Protein AF-A0A350T5N0-F1 (afdb_monomer)

Mean predicted aligned error: 9.57 Å

Foldseek 3Di:
DDPPVVVVVVVCVVVVPDDDDDDPVPDDPDPDFQKAWWKKQAPPRDIDIDIDTFQEEDELCVVCVVVVGHSVRIDTDDQVVVCVVVVDHQVPDRHYNPDDTHHYD

Nearest PDB structures (foldseek):
  5kyn-assembly1_A  TM=3.124E-01  e=7.961E-01  Homo sapiens
  6gl7-assembly1_B  TM=3.327E-01  e=2.028E+00  Homo sapiens
  7aoi-assembly1_XH  TM=3.988E-01  e=9.419E+00  Trypanosoma brucei

Solvent-accessible surface area (backbone atoms only — not comparable to full-at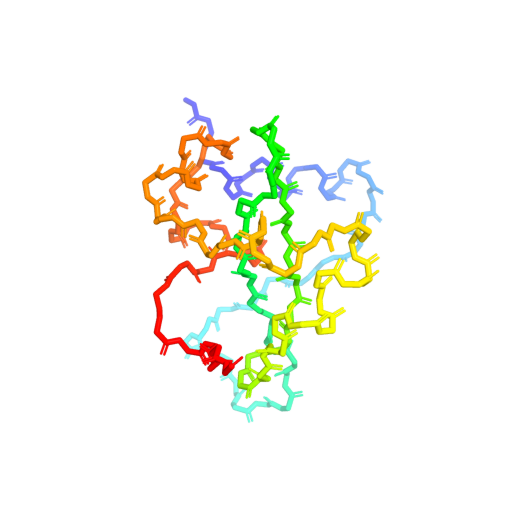om values): 6530 Å² total; per-residue (Å²): 132,82,57,73,67,60,54,51,54,48,50,32,58,75,68,67,52,89,81,81,93,76,57,79,94,74,52,73,96,57,94,69,85,49,63,32,20,49,50,28,38,33,67,92,88,38,76,46,76,48,81,42,52,68,70,44,69,49,53,51,65,60,48,17,57,75,75,71,48,56,47,93,36,50,44,79,48,52,62,66,58,48,24,64,78,66,75,46,60,48,89,73,38,86,58,24,53,66,85,92,61,65,50,76,96

Structure (mmCIF, N/CA/C/O backbone):
data_AF-A0A350T5N0-F1
#
_entry.id   AF-A0A350T5N0-F1
#
loop_
_atom_site.group_PDB
_atom_site.id
_atom_site.type_symbol
_atom_site.label_atom_id
_atom_site.label_alt_id
_atom_site.label_comp_id
_atom_site.label_asym_id
_atom_site.label_entity_id
_atom_site.label_seq_id
_atom_site.pdbx_PDB_ins_code
_atom_site.Cartn_x
_atom_site.Cartn_y
_atom_site.Cartn_z
_atom_site.occupancy
_atom_site.B_iso_or_equiv
_atom_site.auth_seq_id
_atom_site.auth_comp_id
_atom_site.auth_asym_id
_atom_site.auth_atom_id
_atom_site.pdbx_PDB_model_num
ATOM 1 N N . MET A 1 1 ? 7.295 23.544 12.641 1.00 51.75 1 MET A N 1
ATOM 2 C CA . MET A 1 1 ? 6.501 22.704 11.716 1.00 51.75 1 MET A CA 1
ATOM 3 C C . MET A 1 1 ? 5.866 21.609 12.563 1.00 51.75 1 MET A C 1
ATOM 5 O O . MET A 1 1 ? 6.602 21.007 13.333 1.00 51.75 1 MET A O 1
ATOM 9 N N . LEU A 1 2 ? 4.542 21.416 12.529 1.00 47.16 2 LEU A N 1
ATOM 10 C CA . LEU A 1 2 ? 3.910 20.342 13.312 1.00 47.16 2 LEU A CA 1
ATOM 11 C C . LEU A 1 2 ? 4.338 18.972 12.750 1.00 47.16 2 LEU A C 1
ATOM 13 O O . LEU A 1 2 ? 4.376 18.829 11.520 1.00 47.16 2 LEU A O 1
ATOM 17 N N . PRO A 1 3 ? 4.644 17.981 13.603 1.00 61.25 3 PRO A N 1
ATOM 18 C CA . PRO A 1 3 ? 4.866 16.605 13.176 1.00 61.25 3 PRO A CA 1
ATOM 19 C C . PRO A 1 3 ? 3.740 16.091 12.263 1.00 61.25 3 PRO A C 1
ATOM 21 O O . PRO A 1 3 ? 2.584 16.499 12.372 1.00 61.25 3 PRO A O 1
ATOM 24 N N . ALA A 1 4 ? 4.061 15.192 11.327 1.00 60.22 4 ALA A N 1
ATOM 25 C CA . ALA A 1 4 ? 3.083 14.676 10.362 1.00 60.22 4 ALA A CA 1
ATOM 26 C C . ALA A 1 4 ? 1.876 13.985 11.030 1.00 60.22 4 ALA A C 1
ATOM 28 O O . ALA A 1 4 ? 0.752 14.139 10.554 1.00 60.22 4 ALA A O 1
ATOM 29 N N . HIS A 1 5 ? 2.089 13.305 12.162 1.00 62.28 5 HIS A N 1
ATOM 30 C CA . HIS A 1 5 ? 1.018 12.660 12.924 1.00 62.28 5 HIS A CA 1
ATOM 31 C C . HIS A 1 5 ? 0.008 13.674 13.486 1.00 62.28 5 HIS A C 1
ATOM 33 O O . HIS A 1 5 ? -1.195 13.460 13.360 1.00 62.28 5 HIS A O 1
ATOM 39 N N . ASP A 1 6 ? 0.464 14.824 13.988 1.00 68.88 6 ASP A N 1
ATOM 40 C CA . ASP A 1 6 ? -0.420 15.873 14.516 1.00 68.88 6 ASP A CA 1
ATOM 41 C C . ASP A 1 6 ? -1.317 16.487 13.434 1.00 68.88 6 ASP A C 1
ATOM 43 O O . ASP A 1 6 ? -2.457 16.874 13.703 1.00 68.88 6 ASP A O 1
ATOM 47 N N . ARG A 1 7 ? -0.830 16.544 12.186 1.00 68.44 7 ARG A N 1
ATOM 48 C CA . ARG A 1 7 ? -1.616 17.030 11.041 1.00 68.44 7 ARG A CA 1
ATOM 49 C C . ARG A 1 7 ? -2.754 16.077 10.682 1.00 68.44 7 ARG A C 1
ATOM 51 O O . ARG A 1 7 ? -3.875 16.537 10.486 1.00 68.44 7 ARG A O 1
ATOM 58 N N . ILE A 1 8 ? -2.487 14.770 10.645 1.00 75.06 8 ILE A N 1
ATOM 59 C CA . ILE A 1 8 ? -3.508 13.757 10.334 1.00 75.06 8 ILE A CA 1
ATOM 60 C C . ILE A 1 8 ? -4.592 13.750 11.415 1.00 75.06 8 ILE A C 1
ATOM 62 O O . ILE A 1 8 ? -5.775 13.785 11.093 1.00 75.06 8 ILE A O 1
ATOM 66 N N . LEU A 1 9 ? -4.209 13.770 12.697 1.00 79.62 9 LEU A N 1
ATOM 67 C CA . LEU A 1 9 ? -5.182 13.780 13.794 1.00 79.62 9 LEU A CA 1
ATOM 68 C C . LEU A 1 9 ? -6.053 15.034 13.773 1.00 79.62 9 LEU A C 1
ATOM 70 O O . LEU A 1 9 ? -7.269 14.932 13.926 1.00 79.62 9 LEU A O 1
ATOM 74 N N . ARG A 1 10 ? -5.462 16.206 13.507 1.00 7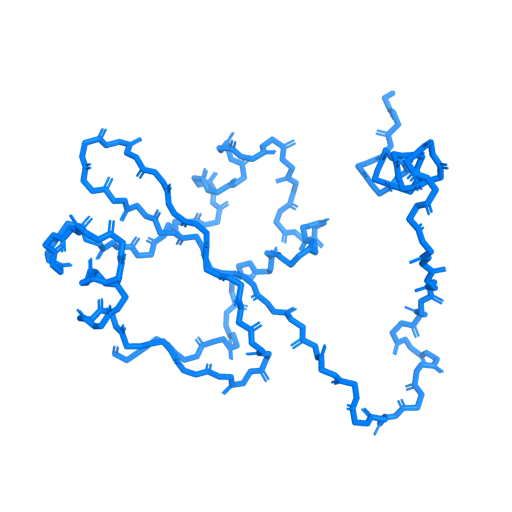7.62 10 ARG A N 1
ATOM 75 C CA . ARG A 1 10 ? -6.229 17.442 13.327 1.00 77.62 10 ARG A CA 1
ATOM 76 C C . ARG A 1 10 ? -7.229 17.319 12.176 1.00 77.62 10 ARG A C 1
ATOM 78 O O . ARG A 1 10 ? -8.390 17.665 12.361 1.00 77.62 10 ARG A O 1
ATOM 85 N N . GLN A 1 11 ? -6.811 16.786 11.032 1.00 78.44 11 GLN A N 1
ATOM 86 C CA . GLN A 1 11 ? -7.693 16.622 9.879 1.00 78.44 11 GLN A CA 1
ATOM 87 C C . GLN A 1 11 ? -8.851 15.653 10.168 1.00 78.44 11 GLN A C 1
ATOM 89 O O . GLN A 1 11 ? -9.987 15.933 9.795 1.00 78.44 11 GLN A O 1
ATOM 94 N N . LEU A 1 12 ? -8.597 14.547 10.877 1.00 82.44 12 LEU A N 1
ATOM 95 C CA . LEU A 1 12 ? -9.654 13.618 11.293 1.00 82.44 12 LEU A CA 1
ATOM 96 C C . LEU A 1 12 ? -10.660 14.292 12.237 1.00 82.44 12 LEU A C 1
ATOM 98 O O . LEU A 1 12 ? -11.863 14.088 12.085 1.00 82.44 12 LEU A O 1
ATOM 102 N N . LEU A 1 13 ? -10.188 15.130 13.166 1.00 86.81 13 LEU A N 1
ATOM 103 C CA . LEU A 1 13 ? -11.057 15.913 14.050 1.00 86.81 13 LEU A CA 1
ATOM 104 C C . LEU A 1 13 ? -11.902 16.929 13.268 1.00 86.81 13 LEU A C 1
ATOM 106 O O . LEU A 1 13 ? -13.116 16.985 13.458 1.00 86.81 13 LEU A O 1
ATOM 110 N N . GLU A 1 14 ? -11.282 17.697 12.369 1.00 88.81 14 GLU A N 1
ATOM 111 C CA . GLU A 1 14 ? -11.960 18.687 11.519 1.00 88.81 14 GLU A CA 1
ATOM 112 C C . GLU A 1 14 ? -13.033 18.036 10.635 1.00 88.81 14 GLU A C 1
ATOM 114 O O . GLU A 1 14 ? -14.144 18.553 10.512 1.00 88.81 14 GLU A O 1
ATOM 119 N N . GLN A 1 15 ? -12.732 16.862 10.077 1.00 87.94 15 GLN A N 1
ATOM 120 C CA . GLN A 1 15 ? -13.648 16.084 9.241 1.00 87.94 15 GLN A CA 1
ATOM 121 C C . GLN A 1 15 ? -14.639 15.228 10.045 1.00 87.94 15 GLN A C 1
ATOM 123 O O . GLN A 1 15 ? -15.478 14.550 9.454 1.00 87.94 15 GLN A O 1
ATOM 128 N N . ARG A 1 16 ? -14.569 15.259 11.385 1.00 92.25 16 ARG A N 1
ATOM 129 C CA . ARG A 1 16 ? -15.397 14.451 12.298 1.00 92.25 16 ARG A CA 1
ATOM 130 C C . ARG A 1 16 ? -15.326 12.946 12.011 1.00 92.25 16 ARG A C 1
ATOM 132 O O . ARG A 1 16 ? -16.307 12.226 12.192 1.00 92.25 16 ARG A O 1
ATOM 139 N N . VAL A 1 17 ? -14.164 12.464 11.581 1.00 85.94 17 VAL A N 1
ATOM 140 C CA . VAL A 1 17 ? -13.910 11.038 11.376 1.00 85.94 17 VAL A CA 1
ATOM 141 C C . VAL A 1 17 ? -13.561 10.412 12.730 1.00 85.94 17 VAL A C 1
ATOM 143 O O . VAL A 1 17 ? -12.574 10.819 13.347 1.00 85.94 17 VAL A O 1
ATOM 146 N N . PRO A 1 18 ? -14.338 9.434 13.228 1.00 85.94 18 PRO A N 1
ATOM 147 C CA . PRO A 1 18 ? -14.043 8.797 14.504 1.00 85.94 18 PRO A CA 1
ATOM 148 C C . PRO A 1 18 ? -12.752 7.978 14.406 1.00 85.94 18 PRO A C 1
ATOM 150 O O . PRO A 1 18 ? -12.584 7.170 13.493 1.00 85.94 18 PRO A O 1
ATOM 153 N N . TYR A 1 19 ? -11.852 8.152 15.372 1.00 84.12 19 TYR A N 1
ATOM 154 C CA . TYR A 1 19 ? -10.606 7.393 15.452 1.00 84.12 19 TYR A CA 1
ATOM 155 C C . TYR A 1 19 ? -10.284 6.990 16.892 1.00 84.12 19 TYR A C 1
ATOM 157 O O . TYR A 1 19 ? -10.727 7.614 17.856 1.00 84.12 19 TYR A O 1
ATOM 165 N N . ARG A 1 20 ? -9.480 5.932 17.035 1.00 82.62 20 ARG A N 1
ATOM 166 C CA . ARG A 1 20 ? -8.907 5.493 18.309 1.00 82.62 20 ARG A CA 1
ATOM 167 C C . ARG A 1 20 ? -7.411 5.291 18.131 1.00 82.62 20 ARG A C 1
ATOM 169 O O . ARG A 1 20 ? -6.995 4.540 17.255 1.00 82.62 20 ARG A O 1
ATOM 176 N N . LEU A 1 21 ? -6.617 5.932 18.985 1.00 81.62 21 LEU A N 1
ATOM 177 C CA . LEU A 1 21 ? -5.180 5.687 19.057 1.00 81.62 21 LEU A CA 1
ATOM 178 C C . LEU A 1 21 ? -4.914 4.438 19.897 1.00 81.62 21 LEU A C 1
ATOM 180 O O . LEU A 1 21 ? -5.493 4.261 20.970 1.00 81.62 21 LEU A O 1
ATOM 184 N N . ILE A 1 22 ? -4.054 3.563 19.386 1.00 74.81 22 ILE A N 1
ATOM 185 C CA . ILE A 1 22 ? -3.661 2.319 20.045 1.00 74.81 22 ILE A CA 1
ATOM 186 C C . ILE A 1 22 ? -2.137 2.302 20.105 1.00 74.81 22 ILE A C 1
ATOM 188 O O . ILE A 1 22 ? -1.476 2.329 19.069 1.00 74.81 22 ILE A O 1
ATOM 192 N N . HIS A 1 23 ? -1.579 2.259 21.314 1.00 68.50 23 HIS A N 1
ATOM 193 C CA . HIS A 1 23 ? -0.140 2.097 21.498 1.00 68.50 23 HIS A CA 1
ATOM 194 C C . HIS A 1 23 ? 0.245 0.646 21.231 1.00 68.50 23 HIS A C 1
ATOM 196 O O . HIS A 1 23 ? -0.293 -0.267 21.857 1.00 68.50 23 HIS A O 1
ATOM 202 N N . ARG A 1 24 ? 1.184 0.444 20.302 1.00 63.78 24 ARG A N 1
ATOM 203 C CA . ARG A 1 24 ? 1.611 -0.882 19.839 1.00 63.78 24 ARG A CA 1
ATOM 204 C C . ARG A 1 24 ? 2.094 -1.781 20.981 1.00 63.78 24 ARG A C 1
ATOM 206 O O . ARG A 1 24 ? 1.782 -2.965 20.974 1.00 63.78 24 ARG A O 1
ATOM 213 N N . ASP A 1 25 ? 2.762 -1.202 21.976 1.00 63.53 25 ASP A N 1
ATOM 214 C CA . ASP A 1 25 ? 3.329 -1.930 23.123 1.00 63.53 25 ASP A CA 1
ATOM 215 C C . ASP A 1 25 ? 2.283 -2.313 24.181 1.00 63.53 25 ASP A C 1
ATOM 217 O O . ASP A 1 25 ? 2.542 -3.137 25.053 1.00 63.53 25 ASP A O 1
ATOM 221 N N . LEU A 1 26 ? 1.086 -1.724 24.102 1.00 54.28 26 LEU A N 1
ATOM 222 C CA . LEU A 1 26 ? -0.019 -1.939 25.041 1.00 54.28 26 LEU A CA 1
ATOM 223 C C . LEU A 1 26 ? -1.212 -2.641 24.383 1.00 54.28 26 LEU A C 1
ATOM 225 O O . LEU A 1 26 ? -2.221 -2.900 25.041 1.00 54.28 26 LEU A O 1
ATOM 229 N N . ALA A 1 27 ? -1.126 -2.935 23.084 1.00 56.69 27 ALA A N 1
ATOM 230 C CA . ALA A 1 27 ? -2.169 -3.650 22.378 1.00 56.69 27 ALA A CA 1
ATOM 231 C C . ALA A 1 27 ? -2.084 -5.138 22.756 1.00 56.69 27 ALA A C 1
ATOM 233 O O . ALA A 1 27 ? -1.090 -5.788 22.415 1.00 56.69 27 ALA A O 1
ATOM 234 N N . PRO A 1 28 ? -3.103 -5.733 23.410 1.00 50.69 28 PRO A N 1
ATOM 235 C CA . PRO A 1 28 ? -3.209 -7.188 23.418 1.00 50.69 28 PRO A CA 1
ATOM 236 C C . PRO A 1 28 ? -3.153 -7.667 21.962 1.00 50.69 28 PRO A C 1
ATOM 238 O O . PRO A 1 28 ? -3.691 -6.964 21.099 1.00 50.69 28 PRO A O 1
ATOM 241 N N . GLN A 1 29 ? -2.511 -8.820 21.698 1.00 55.84 29 GLN A N 1
ATOM 242 C CA . GLN A 1 29 ? -2.389 -9.497 20.386 1.00 55.84 29 GLN A CA 1
ATOM 243 C C . GLN A 1 29 ? -3.764 -9.903 19.823 1.00 55.84 29 GLN A C 1
ATOM 245 O O . GLN A 1 29 ? -4.082 -11.059 19.556 1.00 55.84 29 GLN A O 1
ATOM 250 N N . THR A 1 30 ? -4.644 -8.929 19.724 1.00 53.25 30 THR A N 1
ATOM 251 C CA . THR A 1 30 ? -5.999 -9.036 19.251 1.00 53.25 30 THR A CA 1
ATOM 252 C C . THR A 1 30 ? -5.943 -9.208 17.745 1.00 53.25 30 THR A C 1
ATOM 254 O O . THR A 1 30 ? -4.982 -8.809 17.088 1.00 53.25 30 THR A O 1
ATOM 257 N N . ARG A 1 31 ? -7.003 -9.814 17.206 1.00 57.69 31 ARG A N 1
ATOM 258 C CA . ARG A 1 31 ? -7.288 -10.045 15.780 1.00 57.69 31 ARG A CA 1
ATOM 259 C C . ARG A 1 31 ? -7.427 -8.740 14.969 1.00 57.69 31 ARG A C 1
ATOM 261 O O . ARG A 1 31 ? -8.291 -8.635 14.104 1.00 57.69 31 ARG A O 1
ATOM 268 N N . GLN A 1 32 ? -6.657 -7.709 15.299 1.00 62.38 32 GLN A N 1
ATOM 269 C CA . GLN A 1 32 ? -6.654 -6.440 14.604 1.00 62.38 32 GLN A CA 1
ATOM 270 C C . GLN A 1 32 ? -6.029 -6.626 13.228 1.00 62.38 32 GLN A C 1
ATOM 272 O O . GLN A 1 32 ? -4.939 -7.177 13.071 1.00 62.38 32 GLN A O 1
ATOM 277 N N . LEU A 1 33 ? -6.777 -6.175 12.228 1.00 68.94 33 LEU A N 1
ATOM 278 C CA . LEU A 1 33 ? -6.350 -6.107 10.844 1.00 68.94 33 LEU A CA 1
ATOM 279 C C . LEU A 1 33 ? -5.352 -4.960 10.718 1.00 68.94 33 LEU A C 1
ATOM 281 O O . LEU A 1 33 ? -5.731 -3.802 10.560 1.00 68.94 33 LEU A O 1
ATOM 285 N N . TRP A 1 34 ? -4.073 -5.293 10.826 1.00 76.69 34 TRP A N 1
ATOM 286 C CA . TRP A 1 34 ? -2.997 -4.363 10.519 1.00 76.69 34 TRP A CA 1
ATOM 287 C C . TRP A 1 34 ? -2.955 -4.154 9.012 1.00 76.69 34 TRP A C 1
ATOM 289 O O . TRP A 1 34 ? -2.946 -5.126 8.259 1.00 76.69 34 TRP A O 1
ATOM 299 N N . LEU A 1 35 ? -2.941 -2.900 8.576 1.00 78.25 35 LEU A N 1
ATOM 300 C CA . LEU A 1 35 ? -2.758 -2.550 7.174 1.00 78.25 35 LEU A CA 1
ATOM 301 C C . LEU A 1 35 ? -1.300 -2.162 6.933 1.00 78.25 35 LEU A C 1
ATOM 303 O O . LEU A 1 35 ? -0.661 -1.545 7.784 1.00 78.25 35 LEU A O 1
ATOM 307 N N . THR A 1 36 ? -0.791 -2.513 5.762 1.00 75.12 36 THR A N 1
ATOM 308 C CA . THR A 1 36 ? 0.457 -1.988 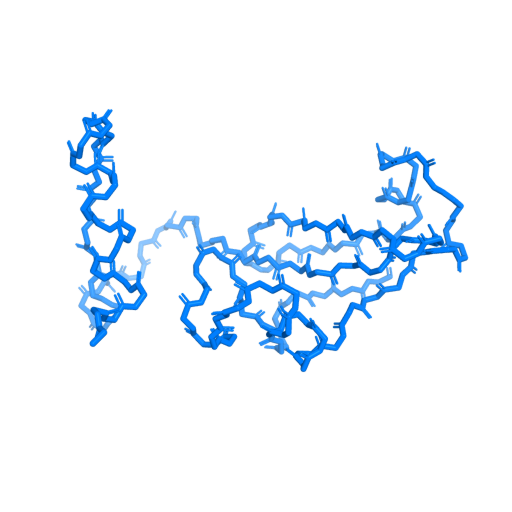5.212 1.00 75.12 36 THR A CA 1
ATOM 309 C C . THR A 1 36 ? 0.194 -1.490 3.800 1.00 75.12 36 THR A C 1
ATOM 311 O O . THR A 1 36 ? -0.803 -1.866 3.187 1.00 75.12 36 THR A O 1
ATOM 314 N N . THR A 1 37 ? 1.079 -0.653 3.277 1.00 78.62 37 THR A N 1
ATOM 315 C CA . THR A 1 37 ? 0.958 -0.163 1.906 1.00 78.62 37 THR A CA 1
ATOM 316 C C . THR A 1 37 ? 2.261 -0.303 1.185 1.00 78.62 37 THR A C 1
ATOM 318 O O . THR A 1 37 ? 3.330 -0.073 1.748 1.00 78.62 37 THR A O 1
ATOM 321 N N . VAL A 1 38 ? 2.133 -0.639 -0.087 1.00 80.50 38 VAL A N 1
ATOM 322 C CA . VAL A 1 38 ? 3.242 -0.741 -1.016 1.00 80.50 38 VAL A CA 1
ATOM 323 C C . VAL A 1 38 ? 3.035 0.301 -2.105 1.00 80.50 38 VAL A C 1
ATOM 325 O O . VAL A 1 38 ? 1.942 0.419 -2.664 1.00 80.50 38 VAL A O 1
ATOM 328 N N . ALA A 1 39 ? 4.078 1.080 -2.369 1.00 84.88 39 ALA A N 1
ATOM 329 C CA . ALA A 1 39 ? 4.104 2.032 -3.464 1.00 84.88 39 ALA A CA 1
ATOM 330 C C . ALA A 1 39 ? 4.658 1.360 -4.723 1.00 84.88 39 ALA A C 1
ATOM 332 O O . ALA A 1 39 ? 5.627 0.603 -4.657 1.00 84.88 39 ALA A O 1
ATOM 333 N N . PHE A 1 40 ? 4.045 1.660 -5.862 1.00 87.19 40 PHE A N 1
ATOM 334 C CA . PHE A 1 40 ? 4.438 1.168 -7.170 1.00 87.19 40 PHE A CA 1
ATOM 335 C C . PHE A 1 40 ? 4.604 2.331 -8.137 1.00 87.19 40 PHE A C 1
ATOM 337 O O . PHE A 1 40 ? 3.748 3.218 -8.212 1.00 87.19 40 PHE A O 1
ATOM 344 N N . HIS A 1 41 ? 5.673 2.273 -8.921 1.00 87.94 41 HIS A N 1
ATOM 345 C CA . HIS A 1 41 ? 5.764 3.012 -10.165 1.00 87.94 41 HIS A CA 1
ATOM 346 C C . HIS A 1 41 ? 4.864 2.343 -11.191 1.00 87.94 41 HIS A C 1
ATOM 348 O O . HIS A 1 41 ? 4.877 1.125 -11.364 1.00 87.94 41 HIS A O 1
ATOM 354 N N . THR A 1 42 ? 4.091 3.168 -11.874 1.00 86.81 42 THR A N 1
ATOM 355 C CA . THR A 1 42 ? 3.311 2.803 -13.051 1.00 86.81 42 THR A CA 1
ATOM 356 C C . THR A 1 42 ? 3.849 3.645 -14.201 1.00 86.81 42 THR A C 1
ATOM 358 O O . THR A 1 42 ? 4.037 4.850 -14.032 1.00 86.81 42 THR A O 1
ATOM 361 N N . GLY A 1 43 ? 4.185 3.029 -15.336 1.00 77.38 43 GLY A N 1
ATOM 362 C CA . GLY A 1 43 ? 4.843 3.702 -16.464 1.00 77.38 43 GLY A CA 1
ATOM 363 C C . GLY A 1 43 ? 4.290 5.102 -16.790 1.00 77.38 43 GLY A C 1
ATOM 364 O O . GLY A 1 43 ? 3.118 5.393 -16.569 1.00 77.38 43 GLY A O 1
ATOM 365 N N . ARG A 1 44 ? 5.139 5.973 -17.359 1.00 72.94 44 ARG A N 1
ATOM 366 C CA . ARG A 1 4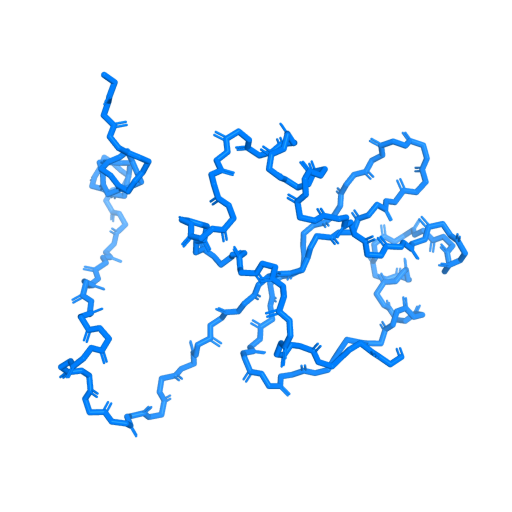4 ? 4.886 7.422 -17.577 1.00 72.94 44 ARG A CA 1
ATOM 367 C C . ARG A 1 44 ? 4.953 8.294 -16.313 1.00 72.94 44 ARG A C 1
ATOM 369 O O . ARG A 1 44 ? 4.325 9.347 -16.262 1.00 72.94 44 ARG A O 1
ATOM 376 N N . GLY A 1 45 ? 5.742 7.883 -15.318 1.00 72.38 45 GLY A N 1
ATOM 377 C CA . GLY A 1 45 ? 5.986 8.676 -14.105 1.00 72.38 45 GLY A CA 1
ATOM 378 C C . GLY A 1 45 ? 4.774 8.770 -13.175 1.00 72.38 45 GLY A C 1
ATOM 379 O O . GLY A 1 45 ? 4.714 9.663 -12.334 1.00 72.38 45 GLY A O 1
ATOM 380 N N . GLN A 1 46 ? 3.799 7.875 -13.345 1.00 83.56 46 GLN A N 1
ATOM 381 C CA . GLN A 1 46 ? 2.632 7.779 -12.482 1.00 83.56 46 GLN A CA 1
ATOM 382 C C . GLN A 1 46 ? 2.913 6.836 -11.316 1.00 83.56 46 GLN A C 1
ATOM 384 O O . GLN A 1 46 ? 3.784 5.969 -11.380 1.00 83.56 46 GLN A O 1
ATOM 389 N N . TRP A 1 47 ? 2.129 6.987 -10.257 1.00 85.25 47 TRP A N 1
ATOM 390 C CA . TRP A 1 47 ? 2.304 6.254 -9.016 1.00 85.25 47 TRP A CA 1
ATOM 391 C C . TRP A 1 47 ? 1.003 5.605 -8.582 1.00 85.25 47 TRP A C 1
ATOM 393 O O . TRP A 1 47 ? -0.070 6.192 -8.717 1.00 85.25 47 TRP A O 1
ATOM 403 N N . THR A 1 48 ? 1.114 4.412 -8.007 1.00 86.69 48 THR A N 1
ATOM 404 C CA . THR A 1 48 ? 0.001 3.714 -7.366 1.00 86.69 48 THR A CA 1
ATOM 405 C C . THR A 1 48 ? 0.389 3.295 -5.957 1.00 86.69 48 THR A C 1
ATOM 407 O O . THR A 1 48 ? 1.488 2.801 -5.721 1.00 86.69 48 THR A O 1
ATOM 410 N N . LEU A 1 49 ? -0.537 3.465 -5.015 1.00 86.44 49 LEU A N 1
ATOM 411 C CA . LEU A 1 49 ? -0.418 2.957 -3.653 1.00 86.44 49 LEU A CA 1
ATOM 412 C C . LEU A 1 49 ? -1.411 1.812 -3.463 1.00 86.44 49 LEU A C 1
ATOM 414 O O . LEU A 1 49 ? -2.608 1.988 -3.688 1.00 86.44 49 LEU A O 1
ATOM 418 N N . ALA A 1 50 ? -0.925 0.653 -3.029 1.00 85.88 50 ALA A N 1
ATOM 419 C CA . ALA A 1 50 ? -1.764 -0.493 -2.701 1.00 85.88 50 ALA A CA 1
ATOM 420 C C . ALA A 1 50 ? -1.802 -0.691 -1.186 1.00 85.88 50 ALA A C 1
ATOM 422 O O . ALA A 1 50 ? -0.786 -1.056 -0.597 1.00 85.88 50 ALA A O 1
ATOM 423 N N . VAL A 1 51 ? -2.966 -0.474 -0.569 1.00 85.06 51 VAL A N 1
ATOM 424 C CA . VAL A 1 51 ? -3.204 -0.763 0.852 1.00 85.06 51 VAL A CA 1
ATOM 425 C C . VAL A 1 51 ? -3.670 -2.212 0.990 1.00 85.06 51 VAL A C 1
ATOM 427 O O . VAL A 1 51 ? -4.708 -2.587 0.447 1.00 85.06 51 VAL A O 1
ATOM 430 N N . ILE A 1 52 ? -2.919 -3.024 1.727 1.00 84.00 52 ILE A N 1
ATOM 431 C CA . ILE A 1 52 ? -3.181 -4.453 1.942 1.00 84.00 52 ILE A CA 1
ATOM 432 C C . ILE A 1 52 ? -3.146 -4.791 3.432 1.00 84.00 52 ILE A C 1
ATOM 434 O O . ILE A 1 52 ? -2.679 -3.996 4.250 1.00 84.00 52 ILE A O 1
ATOM 438 N N . ARG A 1 53 ? -3.603 -5.985 3.817 1.00 83.94 53 ARG A N 1
ATOM 439 C CA . ARG A 1 53 ? -3.418 -6.451 5.196 1.00 83.94 53 ARG A CA 1
ATOM 440 C C . ARG A 1 53 ? -1.986 -6.934 5.380 1.00 83.94 53 ARG A C 1
ATOM 442 O O . ARG A 1 53 ? -1.354 -7.461 4.467 1.00 83.94 53 ARG A O 1
ATOM 449 N N . LEU A 1 54 ? -1.457 -6.760 6.583 1.00 78.19 54 LEU A N 1
ATOM 450 C CA . LEU A 1 54 ? -0.144 -7.267 6.938 1.00 78.19 54 LEU A CA 1
ATOM 451 C C . LEU A 1 54 ? -0.147 -8.800 6.844 1.00 78.19 54 LEU A C 1
ATOM 453 O O . LEU A 1 54 ? -0.943 -9.458 7.511 1.00 78.19 54 LEU A O 1
ATOM 457 N N . GLY A 1 55 ? 0.760 -9.350 6.036 1.00 76.88 55 GLY A N 1
ATOM 458 C CA . GLY A 1 55 ? 0.844 -10.784 5.746 1.00 76.88 55 GLY A CA 1
ATOM 459 C C . GLY A 1 55 ? 0.155 -11.207 4.445 1.00 76.88 55 GLY A C 1
ATOM 460 O O . GLY A 1 55 ? 0.408 -12.318 3.980 1.00 76.88 55 GLY A O 1
ATOM 461 N N . ASP A 1 56 ? -0.644 -10.332 3.823 1.00 83.06 56 ASP A N 1
ATOM 462 C CA . ASP A 1 56 ? -1.169 -10.585 2.482 1.00 83.06 56 ASP A CA 1
ATOM 463 C C . ASP A 1 56 ? -0.036 -10.577 1.442 1.00 83.06 56 ASP A C 1
ATOM 465 O O . ASP A 1 56 ? 1.052 -10.022 1.638 1.00 83.06 56 ASP A O 1
ATOM 469 N N . THR A 1 57 ? -0.315 -11.220 0.311 1.00 84.94 57 THR A N 1
ATOM 470 C CA . THR A 1 57 ? 0.589 -11.323 -0.835 1.00 84.94 57 THR A CA 1
ATOM 471 C C . THR A 1 57 ? 0.020 -10.537 -2.011 1.00 84.94 57 THR A C 1
ATOM 473 O O . THR A 1 57 ? -1.182 -10.604 -2.272 1.00 84.94 57 THR A O 1
ATOM 476 N N . ILE A 1 58 ? 0.878 -9.805 -2.724 1.00 84.88 58 ILE A N 1
ATOM 477 C CA . ILE A 1 58 ? 0.497 -9.063 -3.933 1.00 84.88 58 ILE A CA 1
ATOM 478 C C . ILE A 1 58 ? 0.952 -9.852 -5.162 1.00 84.88 58 ILE A C 1
ATOM 480 O O . ILE A 1 58 ? 2.137 -10.140 -5.294 1.00 84.88 58 ILE A O 1
ATOM 484 N N . ASP A 1 59 ? 0.002 -10.152 -6.049 1.00 90.06 59 ASP A N 1
ATOM 485 C CA . ASP A 1 59 ? 0.227 -10.655 -7.410 1.00 90.06 59 ASP A CA 1
ATOM 486 C C . ASP A 1 59 ? 0.320 -9.445 -8.356 1.00 90.06 59 ASP A C 1
ATOM 488 O O . ASP A 1 59 ? -0.664 -8.717 -8.548 1.00 90.06 59 ASP A O 1
ATOM 492 N N . LEU A 1 60 ? 1.514 -9.201 -8.905 1.00 88.00 60 LEU A N 1
ATOM 493 C CA . LEU A 1 60 ? 1.786 -8.021 -9.731 1.00 88.00 60 LEU A CA 1
ATOM 494 C C . LEU A 1 60 ? 1.023 -8.032 -11.059 1.00 88.00 60 LEU A C 1
ATOM 496 O O . LEU A 1 60 ? 0.573 -6.977 -11.508 1.00 88.00 60 LEU A O 1
ATOM 500 N N . ASP A 1 61 ? 0.805 -9.201 -11.661 1.00 89.88 61 ASP A N 1
ATOM 501 C CA . ASP A 1 61 ? 0.083 -9.316 -12.930 1.00 89.88 61 ASP A CA 1
ATOM 502 C C . ASP A 1 61 ? -1.396 -8.969 -12.766 1.00 89.88 61 ASP A C 1
ATOM 504 O O . ASP A 1 61 ? -2.014 -8.361 -13.650 1.00 89.88 61 ASP A O 1
ATOM 508 N N . ARG A 1 62 ? -1.991 -9.372 -11.638 1.00 91.50 62 ARG A N 1
ATOM 509 C CA . ARG A 1 62 ? -3.363 -8.986 -11.289 1.00 91.50 62 ARG A CA 1
ATOM 510 C C . ARG A 1 62 ? -3.446 -7.514 -1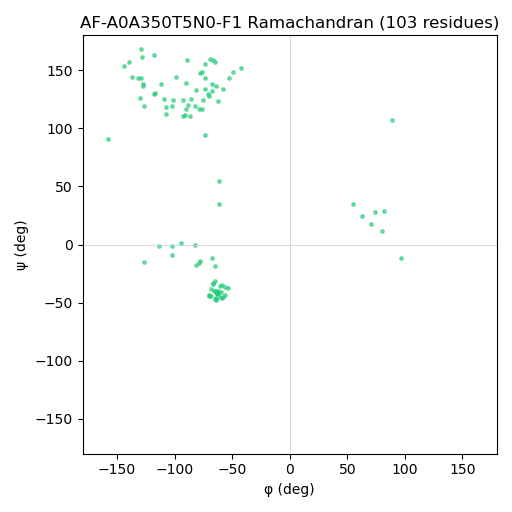0.927 1.00 91.50 62 ARG A C 1
ATOM 512 O O . ARG A 1 62 ? -4.371 -6.846 -11.386 1.00 91.50 62 ARG A O 1
ATOM 519 N N . LEU A 1 63 ? -2.495 -7.006 -10.143 1.00 90.50 63 LEU A N 1
ATOM 520 C CA . LEU A 1 63 ? -2.468 -5.596 -9.761 1.00 90.50 63 LEU A CA 1
ATOM 521 C C . LEU A 1 63 ? -2.354 -4.694 -10.995 1.00 90.50 6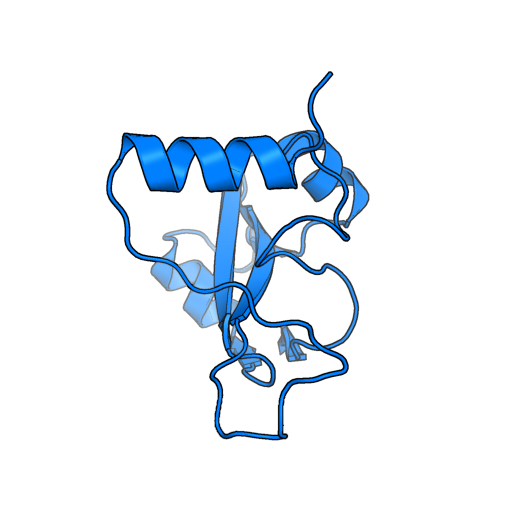3 LEU A C 1
ATOM 523 O O . LEU A 1 63 ? -3.139 -3.761 -11.134 1.00 90.50 63 LEU A O 1
ATOM 527 N N . ALA A 1 64 ? -1.464 -5.018 -11.935 1.00 91.06 64 ALA A N 1
ATOM 528 C CA . ALA A 1 64 ? -1.308 -4.277 -13.183 1.00 91.06 64 ALA A CA 1
ATOM 529 C C . ALA A 1 64 ? -2.627 -4.194 -13.969 1.00 91.06 64 ALA A C 1
ATOM 531 O O . ALA A 1 64 ? -3.023 -3.115 -14.406 1.00 91.06 64 ALA A O 1
ATOM 532 N N . ARG A 1 65 ? -3.370 -5.307 -14.061 1.00 92.12 65 ARG A N 1
ATOM 533 C CA . ARG A 1 65 ? -4.696 -5.340 -14.700 1.00 92.12 65 ARG A CA 1
ATOM 534 C C . ARG A 1 65 ? -5.731 -4.471 -13.986 1.00 92.12 65 ARG A C 1
ATOM 536 O O . ARG A 1 65 ? -6.496 -3.794 -14.661 1.00 92.12 65 ARG A O 1
ATOM 543 N N . VAL A 1 66 ? -5.756 -4.480 -12.651 1.00 92.00 66 VAL A N 1
ATOM 544 C CA . VAL A 1 66 ? -6.685 -3.658 -11.848 1.00 92.00 66 VAL A CA 1
ATOM 545 C C . VAL A 1 66 ? -6.394 -2.167 -12.012 1.00 92.00 66 VAL A C 1
ATOM 547 O O . VAL A 1 66 ? -7.319 -1.368 -12.118 1.00 92.00 66 VAL A O 1
ATOM 550 N N . VAL A 1 67 ? -5.114 -1.798 -12.058 1.00 90.19 67 VAL A N 1
ATOM 551 C CA . VAL A 1 67 ? -4.663 -0.407 -12.218 1.00 90.19 67 VAL A CA 1
ATOM 552 C C . VAL A 1 67 ? -4.754 0.059 -13.680 1.00 90.19 67 VAL A C 1
ATOM 554 O O . VAL A 1 67 ? -4.746 1.255 -13.953 1.00 90.19 67 VAL A O 1
ATOM 557 N N . GLY A 1 68 ? -4.892 -0.871 -14.631 1.00 91.25 68 GLY A N 1
ATOM 558 C CA . GLY A 1 68 ? -5.018 -0.570 -16.057 1.00 91.25 68 GLY A CA 1
ATOM 559 C C . GLY A 1 68 ? -3.679 -0.323 -16.757 1.00 91.25 68 GLY A C 1
ATOM 560 O O . GLY A 1 68 ? -3.624 0.420 -17.735 1.00 91.25 68 GLY A O 1
ATOM 561 N N . VAL A 1 69 ? -2.599 -0.940 -16.272 1.00 91.50 69 VAL A N 1
ATOM 562 C CA . VAL A 1 69 ? -1.246 -0.840 -16.840 1.00 91.50 69 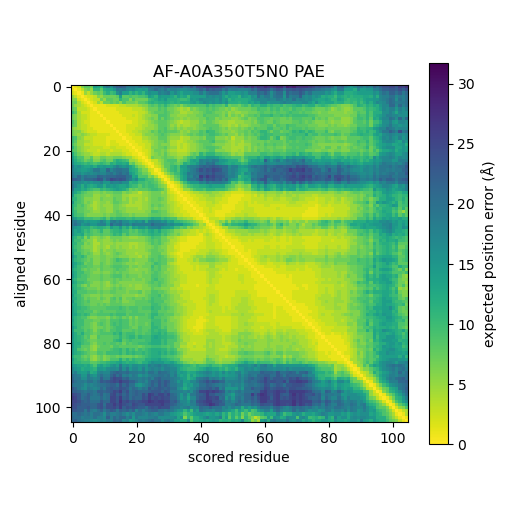VAL A CA 1
ATOM 563 C C . VAL A 1 69 ? -0.739 -2.201 -17.310 1.00 91.50 69 VAL A C 1
ATOM 565 O O . VAL A 1 69 ? -1.270 -3.250 -16.940 1.00 91.50 69 VAL A O 1
ATOM 568 N N . ARG A 1 70 ? 0.306 -2.211 -18.145 1.00 90.62 70 ARG A N 1
ATOM 569 C CA . ARG A 1 70 ? 0.979 -3.467 -18.503 1.00 90.62 70 ARG A CA 1
ATOM 570 C C . ARG A 1 70 ? 1.801 -3.943 -17.300 1.00 90.62 70 ARG A C 1
ATOM 572 O O . ARG A 1 70 ? 2.423 -3.101 -16.658 1.00 90.62 70 ARG A O 1
ATOM 579 N N . PRO A 1 71 ? 1.893 -5.257 -17.026 1.00 89.44 71 PRO A N 1
ATOM 580 C CA . PRO A 1 71 ? 2.709 -5.762 -15.919 1.00 89.44 71 PRO A CA 1
ATOM 581 C C . PRO A 1 71 ? 4.167 -5.290 -15.954 1.00 89.44 71 PRO A C 1
ATOM 583 O O . PRO A 1 71 ? 4.718 -4.923 -14.927 1.00 89.44 71 PRO A O 1
ATOM 586 N N . ALA A 1 72 ? 4.760 -5.192 -17.148 1.00 89.31 72 A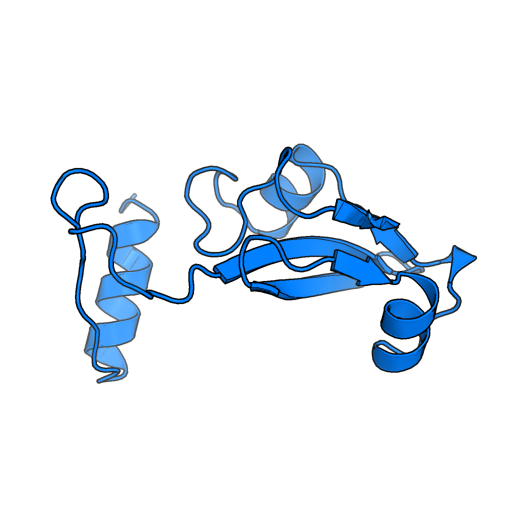LA A N 1
ATOM 587 C CA . ALA A 1 72 ? 6.122 -4.685 -17.335 1.00 89.31 72 ALA A CA 1
ATOM 588 C C . ALA A 1 72 ? 6.301 -3.198 -16.966 1.00 89.31 72 ALA A C 1
ATOM 590 O O . ALA A 1 72 ? 7.427 -2.751 -16.774 1.00 89.31 72 ALA A O 1
ATOM 591 N N . ASP A 1 73 ? 5.207 -2.436 -16.886 1.00 90.88 73 ASP A N 1
ATOM 592 C CA . ASP A 1 73 ? 5.216 -1.027 -16.493 1.00 90.88 73 ASP A CA 1
ATOM 593 C C . ASP A 1 73 ? 4.939 -0.845 -14.988 1.00 90.88 73 ASP A C 1
ATOM 595 O O . ASP A 1 73 ? 4.855 0.296 -14.537 1.00 90.88 73 ASP A O 1
ATOM 599 N N . LEU A 1 74 ? 4.761 -1.936 -14.229 1.00 89.25 74 LEU A N 1
ATOM 600 C CA . LEU A 1 74 ? 4.521 -1.922 -12.789 1.00 89.25 74 LEU A CA 1
ATOM 601 C C . LEU A 1 74 ? 5.774 -2.404 -12.050 1.00 89.25 74 LEU A C 1
ATOM 603 O O . LEU A 1 74 ? 6.181 -3.556 -12.186 1.00 89.25 74 LEU A O 1
ATOM 607 N N . SER A 1 75 ? 6.365 -1.548 -11.222 1.00 87.38 75 SER A N 1
ATOM 608 C CA . SER A 1 75 ? 7.510 -1.923 -10.389 1.00 87.38 75 SER A CA 1
ATOM 609 C C . SER A 1 75 ? 7.374 -1.366 -8.974 1.00 87.38 75 SER A C 1
ATOM 611 O O . SER A 1 75 ? 6.831 -0.275 -8.796 1.00 87.38 75 SER A O 1
ATOM 613 N N . PRO A 1 76 ? 7.826 -2.092 -7.936 1.00 85.25 76 PRO A N 1
ATOM 614 C CA . PRO A 1 76 ? 7.864 -1.545 -6.586 1.00 85.25 76 PRO A CA 1
ATOM 615 C C . PRO A 1 76 ? 8.713 -0.270 -6.546 1.00 85.25 76 PRO A C 1
ATOM 617 O O . PRO A 1 76 ? 9.822 -0.242 -7.082 1.00 85.25 76 PRO A O 1
ATOM 620 N N . ALA A 1 77 ? 8.205 0.778 -5.903 1.00 83.06 77 ALA A N 1
ATOM 621 C CA . ALA A 1 77 ? 8.973 1.992 -5.672 1.00 83.06 77 ALA A CA 1
ATOM 622 C C . ALA A 1 77 ? 9.991 1.789 -4.542 1.00 83.06 77 ALA A C 1
ATOM 624 O O . ALA A 1 77 ? 9.746 1.047 -3.585 1.00 83.06 77 ALA A O 1
ATOM 625 N N . SER A 1 78 ? 11.130 2.476 -4.639 1.00 76.75 78 SER A N 1
ATOM 626 C CA . SER A 1 78 ? 12.098 2.521 -3.545 1.00 76.75 78 SER A CA 1
ATOM 627 C C . SER A 1 78 ? 11.547 3.323 -2.357 1.00 76.75 78 SER A C 1
ATOM 629 O O . SER A 1 78 ? 10.631 4.138 -2.500 1.00 76.75 78 SER A O 1
ATOM 631 N N . ALA A 1 79 ? 12.112 3.104 -1.166 1.00 72.19 79 ALA A N 1
ATOM 632 C CA . ALA A 1 79 ? 11.750 3.884 0.017 1.00 72.19 79 ALA A CA 1
ATOM 633 C C . ALA A 1 79 ? 12.051 5.384 -0.171 1.00 72.19 79 ALA A C 1
ATOM 635 O O . ALA A 1 79 ? 11.266 6.221 0.273 1.00 72.19 79 ALA A O 1
ATOM 636 N N . ASP A 1 80 ? 13.143 5.712 -0.868 1.00 73.88 80 ASP A N 1
ATOM 637 C CA . ASP A 1 80 ? 13.554 7.091 -1.146 1.00 73.88 80 ASP A CA 1
ATOM 638 C C . ASP A 1 80 ? 12.620 7.773 -2.146 1.00 73.88 80 ASP A C 1
ATOM 640 O O . ASP A 1 80 ? 12.172 8.896 -1.900 1.00 73.88 80 ASP A O 1
ATOM 644 N N . ASP A 1 81 ? 12.245 7.082 -3.227 1.00 75.62 81 ASP A N 1
ATOM 645 C CA . ASP A 1 81 ? 11.291 7.632 -4.189 1.00 75.62 81 ASP A CA 1
ATOM 646 C C . ASP A 1 81 ? 9.924 7.848 -3.517 1.00 75.62 81 ASP A C 1
ATOM 648 O O . ASP A 1 81 ? 9.283 8.879 -3.720 1.00 75.62 81 ASP A O 1
ATOM 652 N N . ALA A 1 82 ? 9.474 6.896 -2.688 1.00 73.44 82 ALA A N 1
ATOM 653 C CA . ALA A 1 82 ? 8.214 7.016 -1.957 1.00 73.44 82 ALA A CA 1
ATOM 654 C C . ALA A 1 82 ? 8.249 8.190 -0.965 1.00 73.44 82 ALA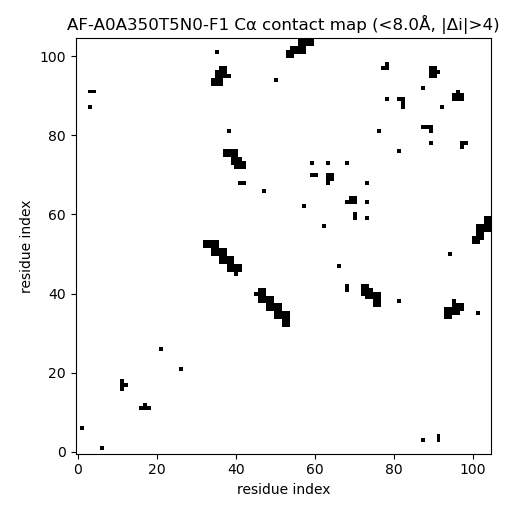 A C 1
ATOM 656 O O . ALA A 1 82 ? 7.302 8.975 -0.903 1.00 73.44 82 ALA A O 1
ATOM 657 N N . ARG A 1 83 ? 9.359 8.364 -0.236 1.00 72.75 83 ARG A N 1
ATOM 658 C CA . ARG A 1 83 ? 9.583 9.512 0.657 1.00 72.75 83 ARG A CA 1
ATOM 659 C C . ARG A 1 83 ? 9.501 10.831 -0.105 1.00 72.75 83 ARG A C 1
ATOM 661 O O . ARG A 1 83 ? 8.865 11.772 0.371 1.00 72.75 83 ARG A O 1
ATOM 668 N N . TRP A 1 84 ? 10.133 10.898 -1.275 1.00 73.25 84 TRP A N 1
ATOM 669 C CA . TRP A 1 84 ? 10.126 12.089 -2.119 1.00 73.25 84 TRP A CA 1
ATOM 670 C C . TRP A 1 84 ? 8.720 12.406 -2.640 1.00 73.25 84 TRP A C 1
ATOM 672 O O . TRP A 1 84 ? 8.260 13.538 -2.505 1.00 73.25 84 TRP A O 1
ATOM 682 N N . ALA A 1 85 ? 8.005 11.401 -3.154 1.00 71.69 85 ALA A N 1
ATOM 683 C CA . ALA A 1 85 ? 6.663 11.568 -3.708 1.00 71.69 85 ALA A CA 1
ATOM 684 C C . ALA A 1 85 ? 5.617 11.959 -2.650 1.00 71.69 85 ALA A C 1
ATOM 686 O O . ALA A 1 85 ? 4.676 12.694 -2.943 1.00 71.69 85 ALA A O 1
ATOM 687 N N . LEU A 1 86 ? 5.771 11.475 -1.416 1.00 69.81 86 LEU A N 1
ATOM 688 C CA . LEU A 1 86 ? 4.771 11.632 -0.356 1.00 69.81 86 LEU A CA 1
ATOM 689 C C . LEU A 1 86 ? 5.121 12.722 0.660 1.00 69.81 86 LEU A C 1
ATOM 691 O O . LEU A 1 86 ? 4.295 13.065 1.507 1.00 69.81 86 LEU A O 1
ATOM 695 N N . GLY A 1 87 ? 6.338 13.267 0.604 1.00 64.88 87 GLY A N 1
ATOM 696 C CA . GLY A 1 87 ? 6.788 14.350 1.478 1.00 64.88 87 GLY A CA 1
ATOM 697 C C . GLY A 1 87 ? 6.813 13.987 2.968 1.00 64.88 87 GLY A C 1
ATOM 698 O O . GLY A 1 87 ? 6.689 14.870 3.821 1.00 64.88 87 GLY A O 1
ATOM 699 N N . CYS A 1 88 ? 6.930 12.701 3.305 1.00 58.25 88 CYS A N 1
ATOM 700 C CA . CYS A 1 88 ? 6.967 12.209 4.682 1.00 58.25 88 CYS A CA 1
ATOM 701 C C . CYS A 1 88 ? 7.914 11.015 4.839 1.00 58.25 88 CYS A C 1
ATOM 703 O O . CYS A 1 88 ? 8.204 10.301 3.883 1.00 58.25 88 CYS A O 1
ATOM 705 N N . ASP A 1 89 ? 8.431 10.845 6.060 1.00 55.88 89 ASP A N 1
ATOM 706 C CA . ASP A 1 89 ? 9.345 9.754 6.400 1.00 55.88 89 ASP A CA 1
ATOM 707 C C . ASP A 1 89 ? 8.623 8.402 6.262 1.00 55.88 89 ASP A C 1
ATOM 709 O O . ASP A 1 89 ? 7.485 8.289 6.736 1.00 55.88 89 ASP A O 1
ATOM 713 N N . PRO A 1 90 ? 9.241 7.365 5.672 1.00 51.84 90 PRO A N 1
ATOM 714 C CA . PRO A 1 90 ? 8.575 6.088 5.463 1.00 51.84 90 PRO A CA 1
ATOM 715 C C . PRO A 1 90 ? 8.264 5.318 6.749 1.00 51.84 90 PRO A C 1
ATOM 717 O O . PRO A 1 90 ? 7.507 4.360 6.724 1.00 51.84 90 PRO A O 1
ATOM 720 N N . GLU A 1 91 ? 8.811 5.732 7.889 1.00 48.38 91 GLU A N 1
ATOM 721 C CA . GLU A 1 91 ? 8.427 5.192 9.198 1.00 48.38 91 GLU A CA 1
ATOM 722 C C . GLU A 1 91 ? 7.145 5.833 9.762 1.00 48.38 91 GLU A C 1
ATOM 724 O O . GLU A 1 91 ? 6.519 5.286 10.669 1.00 48.38 91 GLU A O 1
ATOM 729 N N . GLY A 1 92 ? 6.738 6.993 9.234 1.00 40.19 92 GLY A N 1
ATOM 730 C CA . GLY A 1 92 ? 5.592 7.778 9.707 1.00 40.19 92 GLY A CA 1
ATOM 731 C C . GLY A 1 92 ? 4.335 7.646 8.848 1.00 40.19 92 GLY A C 1
ATOM 732 O O . GLY A 1 92 ? 3.306 8.248 9.160 1.00 40.19 92 GLY A O 1
ATOM 733 N N . LEU A 1 93 ? 4.405 6.879 7.766 1.00 43.38 93 LEU A N 1
ATOM 734 C CA . LEU A 1 93 ? 3.260 6.605 6.923 1.00 43.38 93 LEU A CA 1
ATOM 735 C C . LEU A 1 93 ? 2.510 5.396 7.487 1.00 43.38 93 LEU A C 1
ATOM 737 O O . LEU A 1 93 ? 2.960 4.254 7.451 1.00 43.38 93 LEU A O 1
ATOM 741 N N . ALA A 1 94 ? 1.320 5.656 8.010 1.00 48.22 94 ALA A N 1
ATOM 742 C CA . ALA A 1 94 ? 0.312 4.635 8.209 1.00 48.22 94 ALA A CA 1
ATOM 743 C C . ALA A 1 94 ? -0.733 4.780 7.091 1.00 48.22 94 ALA A C 1
ATOM 745 O O . ALA A 1 94 ? -1.369 5.831 7.003 1.00 48.22 94 ALA A O 1
ATOM 746 N N . PRO A 1 95 ? -0.934 3.753 6.255 1.00 45.12 95 PRO A N 1
ATOM 747 C CA . PRO A 1 95 ? -0.045 2.619 6.034 1.00 45.12 95 PRO A CA 1
ATOM 748 C C . PRO A 1 95 ? 0.904 2.999 4.895 1.00 45.12 95 PRO A C 1
ATOM 750 O O . PRO A 1 95 ? 0.402 3.256 3.821 1.00 45.12 95 PRO A O 1
ATOM 753 N N . ILE A 1 96 ? 2.214 3.092 5.105 1.00 42.41 96 ILE A N 1
ATOM 754 C CA . ILE A 1 96 ? 3.328 2.806 4.181 1.00 42.41 96 ILE A CA 1
ATOM 755 C C . ILE A 1 96 ? 4.495 2.548 5.124 1.00 42.41 96 ILE A C 1
ATOM 757 O O . ILE A 1 96 ? 5.186 3.472 5.515 1.00 42.41 96 ILE A O 1
ATOM 761 N N . ALA A 1 97 ? 4.705 1.298 5.514 1.00 32.12 97 ALA A N 1
ATOM 762 C CA . ALA A 1 97 ? 6.045 0.895 5.894 1.00 32.12 97 ALA A CA 1
ATOM 763 C C . ALA A 1 97 ? 6.656 0.333 4.610 1.00 32.12 97 ALA A C 1
ATOM 765 O O . ALA A 1 97 ? 6.203 -0.729 4.161 1.00 32.12 97 ALA A O 1
ATOM 766 N N . PRO A 1 98 ? 7.640 0.994 3.976 1.00 39.41 98 PRO A N 1
ATOM 767 C CA . PRO A 1 98 ? 8.496 0.230 3.108 1.00 39.41 98 PRO A CA 1
ATOM 768 C C . PRO A 1 98 ? 9.253 -0.759 3.996 1.00 39.41 98 PRO A C 1
ATOM 770 O O . PRO A 1 98 ? 9.473 -0.545 5.186 1.00 39.41 98 PRO A O 1
ATOM 773 N N . VAL A 1 99 ? 9.702 -1.829 3.364 1.00 35.34 99 VAL A N 1
ATOM 774 C CA . VAL A 1 99 ? 10.659 -2.803 3.888 1.00 35.34 99 VAL A CA 1
ATOM 775 C C . VAL A 1 99 ? 10.045 -4.000 4.686 1.00 35.34 99 VAL A C 1
ATOM 777 O O . VAL A 1 99 ? 9.635 -3.928 5.842 1.00 35.34 99 VAL A O 1
ATOM 780 N N . VAL A 1 100 ? 10.079 -5.164 4.006 1.00 38.62 100 VAL A N 1
ATOM 781 C CA . VAL A 1 100 ? 10.182 -6.584 4.463 1.00 38.62 100 VAL A CA 1
ATOM 782 C C . VAL A 1 100 ? 8.978 -7.393 4.997 1.00 38.62 100 VAL A C 1
ATOM 784 O O . VAL A 1 100 ? 9.207 -8.490 5.497 1.00 38.62 100 VAL A O 1
ATOM 787 N N . ARG A 1 101 ? 7.699 -6.995 4.900 1.00 43.25 101 ARG A N 1
ATOM 788 C CA . ARG A 1 101 ? 6.609 -7.898 5.394 1.00 43.25 101 ARG A CA 1
ATOM 789 C C . ARG A 1 101 ? 5.467 -8.235 4.445 1.00 43.25 101 ARG A C 1
ATOM 791 O O . ARG A 1 101 ? 4.750 -9.195 4.713 1.00 43.25 101 ARG A O 1
ATOM 798 N N . ALA A 1 102 ? 5.308 -7.505 3.349 1.00 38.44 102 ALA A N 1
ATOM 799 C CA . ALA A 1 102 ? 4.445 -7.943 2.260 1.00 38.44 102 ALA A CA 1
ATOM 800 C C . ALA A 1 102 ? 5.266 -8.850 1.344 1.00 38.44 102 ALA A C 1
ATOM 802 O O . ALA A 1 102 ? 6.338 -8.450 0.883 1.00 38.44 102 ALA A O 1
ATOM 803 N N . ARG A 1 103 ? 4.792 -10.070 1.094 1.00 39.66 103 ARG A N 1
ATOM 804 C CA . ARG A 1 103 ? 5.413 -10.920 0.080 1.00 39.66 103 ARG A CA 1
ATOM 805 C C . ARG A 1 103 ? 4.906 -10.435 -1.276 1.00 39.66 103 ARG A C 1
ATOM 807 O O . ARG A 1 103 ? 3.707 -10.465 -1.534 1.00 39.66 103 ARG A O 1
ATOM 814 N N . VAL A 1 104 ? 5.810 -9.943 -2.110 1.00 45.03 104 VAL A N 1
ATOM 815 C CA . VAL A 1 104 ? 5.533 -9.701 -3.528 1.00 45.03 104 VAL A CA 1
ATOM 816 C C . VAL A 1 104 ? 5.960 -10.970 -4.257 1.00 45.03 104 VAL A C 1
ATOM 818 O O . VAL A 1 104 ? 7.083 -11.434 -4.035 1.00 45.03 104 VAL A O 1
ATOM 821 N N . ILE A 1 105 ? 5.051 -11.574 -5.021 1.00 48.88 105 ILE A N 1
ATOM 822 C CA . ILE A 1 105 ? 5.321 -12.767 -5.839 1.00 48.88 105 ILE A CA 1
ATOM 823 C C . ILE A 1 105 ? 5.105 -12.469 -7.314 1.00 48.88 105 ILE A C 1
ATOM 825 O O . ILE A 1 105 ? 4.241 -11.616 -7.625 1.00 48.88 105 ILE A O 1
#

Secondary structure (DSSP, 8-state):
---HHHHHHHHHHHTT-------GGG--S-----EEEEEEEETTTEEEEEEEETT-EE-HHHHHHHHTS-GGGEEEPPHHHHHHHHTS-TTSBTTB--SSSSEE-

pLDDT: mean 72.28, std 16.76, range [32.12, 92.25]

Radius of gyration: 15.62 Å; Cα contacts (8 Å, |Δi|>4): 128; chains: 1; bounding box: 29×36×44 Å

Sequence (105 aa):
MLPAHDRILRQLLEQRVPYRLIHRDLAPQTRQLWLTTVAFHTGRGQWTLAVIRLGDTIDLDRLARVVGVRPADLSPASADDARWALGCDPEGLAPIAPVVRARVI